Protein AF-B1LDI5-F1 (afdb_monomer_lite)

Radius of gyration: 29.09 Å; chains: 1; bounding box: 35×41×102 Å

Structure (mmCIF, N/CA/C/O backbone):
data_AF-B1LDI5-F1
#
_entry.id   AF-B1LDI5-F1
#
loop_
_atom_site.group_PDB
_atom_site.id
_atom_site.type_symbol
_atom_site.label_atom_id
_atom_site.label_alt_id
_atom_site.label_comp_id
_atom_site.label_asym_id
_atom_site.label_entity_id
_atom_site.label_seq_id
_atom_site.pdbx_PDB_ins_code
_atom_site.Cartn_x
_atom_site.Cartn_y
_atom_sit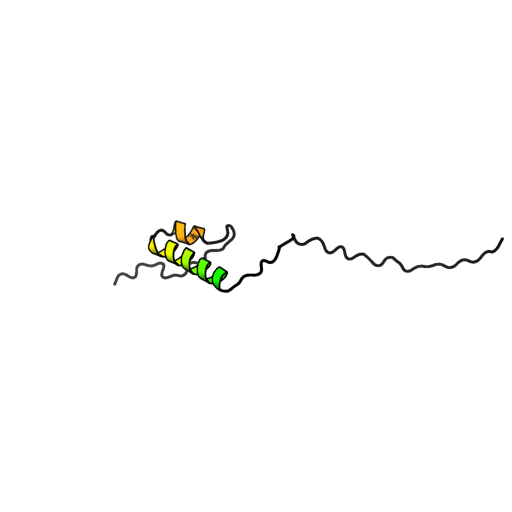e.Cartn_z
_atom_site.occupancy
_atom_site.B_iso_or_equiv
_atom_site.auth_seq_id
_atom_site.auth_comp_id
_atom_site.auth_asym_id
_atom_site.auth_atom_id
_atom_site.pdbx_PDB_model_num
ATOM 1 N N . MET A 1 1 ? 21.708 -27.743 -72.543 1.00 45.09 1 MET A N 1
ATOM 2 C CA . MET A 1 1 ? 22.020 -28.714 -71.471 1.00 45.09 1 MET A CA 1
ATOM 3 C C . MET A 1 1 ? 23.321 -28.313 -70.789 1.00 45.09 1 MET A C 1
ATOM 5 O O . MET A 1 1 ? 24.381 -28.486 -71.374 1.00 45.09 1 MET A O 1
ATOM 9 N N . LYS A 1 2 ? 23.253 -27.765 -69.576 1.00 49.94 2 LYS A N 1
ATOM 10 C CA . LYS A 1 2 ? 24.391 -27.723 -68.653 1.00 49.94 2 LYS A CA 1
ATOM 11 C C . LYS A 1 2 ? 23.888 -28.284 -67.331 1.00 49.94 2 LYS A C 1
ATOM 13 O O . LYS A 1 2 ? 23.042 -27.686 -66.680 1.00 49.94 2 LYS A O 1
ATOM 18 N N . LYS A 1 3 ? 24.338 -29.500 -67.034 1.00 60.97 3 LYS A N 1
ATOM 19 C CA . LYS A 1 3 ? 24.224 -30.137 -65.725 1.00 60.97 3 LYS A CA 1
ATOM 20 C C . LYS A 1 3 ? 25.219 -29.421 -64.814 1.00 60.97 3 LYS A C 1
ATOM 22 O O . LYS A 1 3 ? 26.354 -29.275 -65.248 1.00 60.97 3 LYS A O 1
ATOM 27 N N . ILE A 1 4 ? 24.827 -29.023 -63.608 1.00 64.62 4 ILE A N 1
ATOM 28 C CA . ILE A 1 4 ? 25.690 -29.029 -62.417 1.00 64.62 4 ILE A CA 1
ATOM 29 C C . ILE A 1 4 ? 24.787 -28.949 -61.186 1.00 64.62 4 ILE A C 1
ATOM 31 O O . ILE A 1 4 ? 23.878 -28.130 -61.097 1.00 64.62 4 ILE A O 1
ATOM 35 N N . ASN A 1 5 ? 25.033 -29.902 -60.300 1.00 54.91 5 ASN A N 1
ATOM 36 C CA . ASN A 1 5 ? 24.273 -30.296 -59.133 1.00 54.91 5 ASN A CA 1
ATOM 37 C C . ASN A 1 5 ? 25.068 -29.793 -57.922 1.00 54.91 5 ASN A C 1
ATOM 39 O O . ASN A 1 5 ? 26.197 -30.245 -57.744 1.00 54.91 5 ASN A O 1
ATOM 43 N N . ILE A 1 6 ? 24.539 -28.857 -57.129 1.00 57.78 6 ILE A N 1
ATOM 44 C CA . ILE A 1 6 ? 25.116 -28.516 -55.821 1.00 57.78 6 ILE A CA 1
ATOM 45 C C . ILE A 1 6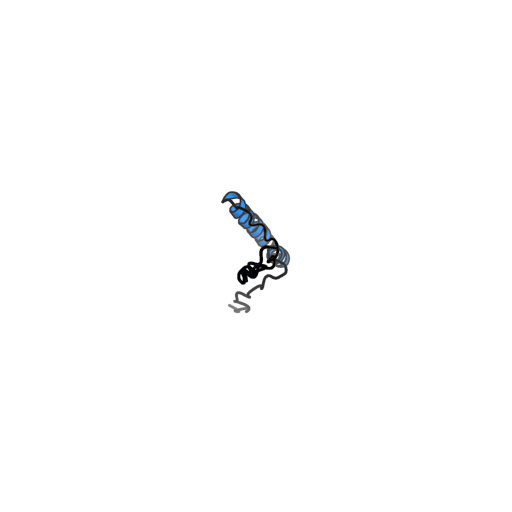 ? 23.986 -28.487 -54.798 1.00 57.78 6 ILE A C 1
ATOM 47 O O . ILE A 1 6 ? 23.193 -27.556 -54.697 1.00 57.78 6 ILE A O 1
ATOM 51 N N . LEU A 1 7 ? 23.956 -29.596 -54.072 1.00 57.72 7 LEU A N 1
ATOM 52 C CA . LEU A 1 7 ? 23.372 -29.839 -52.769 1.00 57.72 7 LEU A CA 1
ATOM 53 C C . LEU A 1 7 ? 23.727 -28.692 -51.795 1.00 57.72 7 LEU A C 1
ATOM 55 O O . LEU A 1 7 ? 24.771 -28.731 -51.150 1.00 57.72 7 LEU A O 1
ATOM 59 N N . ILE A 1 8 ? 22.879 -27.665 -51.686 1.00 61.44 8 ILE A N 1
ATOM 60 C CA . ILE A 1 8 ? 22.964 -26.665 -50.607 1.00 61.44 8 ILE A CA 1
ATOM 61 C C . ILE A 1 8 ? 22.045 -27.132 -49.477 1.00 61.44 8 ILE A C 1
ATOM 63 O O . ILE A 1 8 ? 20.885 -26.750 -49.354 1.00 61.44 8 ILE A O 1
ATOM 67 N N . LEU A 1 9 ? 22.598 -28.038 -48.677 1.00 56.84 9 LEU A N 1
ATOM 68 C CA . LEU A 1 9 ? 22.105 -28.438 -47.369 1.00 56.84 9 LEU A CA 1
ATOM 69 C C . LEU A 1 9 ? 22.745 -27.491 -46.344 1.00 56.84 9 LEU A C 1
ATOM 71 O O . LEU A 1 9 ? 23.894 -27.721 -45.994 1.00 56.84 9 LEU A O 1
ATOM 75 N N . CYS A 1 10 ? 22.054 -26.411 -45.950 1.00 58.56 10 CYS A N 1
ATOM 76 C CA . CYS A 1 10 ? 22.278 -25.642 -44.706 1.00 58.56 10 CYS A CA 1
ATOM 77 C C . CYS A 1 10 ? 21.451 -24.344 -44.698 1.00 58.56 10 CYS A C 1
ATOM 79 O O . CYS A 1 10 ? 22.027 -23.283 -44.870 1.00 58.56 10 CYS A O 1
ATOM 81 N N . LEU A 1 11 ? 20.128 -24.395 -44.494 1.00 56.38 11 LEU A N 1
ATOM 82 C CA . LEU A 1 11 ? 19.333 -23.229 -4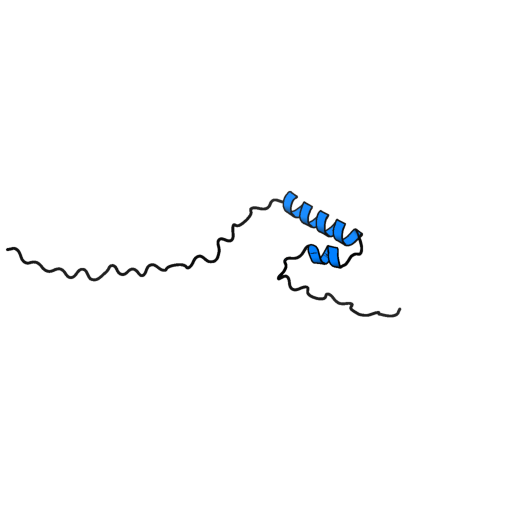4.050 1.00 56.38 11 LEU A CA 1
ATOM 83 C C . LEU A 1 11 ? 18.044 -23.672 -43.319 1.00 56.38 11 LEU A C 1
ATOM 85 O O . LEU A 1 11 ? 16.969 -23.136 -43.550 1.00 56.38 11 LEU A O 1
ATOM 89 N N . PHE A 1 12 ? 18.127 -24.658 -42.424 1.00 58.78 12 PHE A N 1
ATOM 90 C CA . PHE A 1 12 ? 17.156 -24.763 -41.327 1.00 58.78 12 PHE A CA 1
ATOM 91 C C . PHE A 1 12 ? 17.853 -24.282 -40.057 1.00 58.78 12 PHE A C 1
ATOM 93 O O . PHE A 1 12 ? 18.130 -25.045 -39.136 1.00 58.78 12 PHE A O 1
ATOM 100 N N . SER A 1 13 ? 18.179 -22.988 -40.029 1.00 62.94 13 SER A N 1
ATOM 101 C CA . SER A 1 13 ? 18.302 -22.291 -38.755 1.00 62.94 13 SER A CA 1
ATOM 102 C C . SER A 1 13 ? 16.914 -22.363 -38.143 1.00 62.94 13 SER A C 1
ATOM 104 O O . SER A 1 13 ? 16.003 -21.682 -38.613 1.00 62.94 13 SER A O 1
ATOM 106 N N . GLY A 1 14 ? 16.721 -23.266 -37.181 1.00 62.41 14 GLY A N 1
ATOM 107 C CA . GLY A 1 14 ? 15.510 -23.282 -36.382 1.00 62.41 14 GLY A CA 1
ATOM 108 C C . GLY A 1 14 ? 15.301 -21.865 -35.878 1.00 62.41 14 GLY A C 1
ATOM 109 O O . GLY A 1 14 ? 16.136 -21.342 -35.141 1.00 62.41 14 GLY A O 1
ATOM 110 N N . ALA A 1 15 ? 14.240 -21.209 -36.341 1.00 63.91 15 ALA A N 1
ATOM 111 C CA . ALA A 1 15 ? 13.770 -20.025 -35.664 1.00 63.91 15 ALA A CA 1
ATOM 112 C C . ALA A 1 15 ? 13.460 -20.503 -34.247 1.00 63.91 15 ALA A C 1
ATOM 114 O O . ALA A 1 15 ? 12.539 -21.295 -34.045 1.00 63.91 15 ALA A O 1
ATOM 115 N N . SER A 1 16 ? 14.284 -20.111 -33.278 1.00 64.19 16 SER A N 1
ATOM 116 C CA . SER A 1 16 ? 13.873 -20.142 -31.887 1.00 64.19 16 SER A CA 1
ATOM 117 C C . SER A 1 16 ? 12.687 -19.193 -31.815 1.00 64.19 16 SER A C 1
ATOM 119 O O . SER A 1 16 ? 12.863 -17.982 -31.701 1.00 64.19 16 SER A O 1
ATOM 121 N N . TRP A 1 17 ? 11.480 -19.726 -31.988 1.00 58.88 17 TRP A N 1
ATOM 122 C CA . TRP A 1 17 ? 10.259 -19.028 -31.637 1.00 58.88 17 TRP A CA 1
ATOM 123 C C . TRP A 1 17 ? 10.330 -18.877 -30.122 1.00 58.88 17 TRP A C 1
ATOM 125 O O . TRP A 1 17 ? 9.950 -19.776 -29.377 1.00 58.88 17 TRP A O 1
ATOM 135 N N . ALA A 1 18 ? 10.928 -17.777 -29.665 1.00 66.38 18 ALA A N 1
ATOM 136 C CA . ALA A 1 18 ? 10.697 -17.304 -28.320 1.00 66.38 18 ALA A CA 1
ATOM 137 C C . ALA A 1 18 ? 9.199 -17.003 -28.272 1.00 66.38 18 ALA A C 1
ATOM 139 O O . ALA A 1 18 ? 8.729 -16.055 -28.896 1.00 66.38 18 ALA A O 1
ATOM 140 N N . SER A 1 19 ? 8.442 -17.896 -27.640 1.00 60.34 19 SER A N 1
ATOM 141 C CA . SER A 1 19 ? 7.055 -17.648 -27.280 1.00 60.34 19 SER A CA 1
ATOM 142 C C . SER A 1 19 ? 7.010 -16.328 -26.523 1.00 60.34 19 SER A C 1
ATOM 144 O O . SER A 1 19 ? 7.765 -16.178 -25.560 1.00 60.34 19 SER A O 1
ATOM 146 N N . ASP A 1 20 ? 6.174 -15.397 -26.989 1.00 61.25 20 ASP A N 1
ATOM 147 C CA . ASP A 1 20 ? 5.757 -14.192 -26.270 1.00 61.25 20 ASP A CA 1
ATOM 148 C C . ASP A 1 20 ? 5.428 -14.608 -24.826 1.00 61.25 20 ASP A C 1
ATOM 150 O O . ASP A 1 20 ? 4.360 -15.150 -24.541 1.00 61.25 20 ASP A O 1
ATOM 154 N N . VAL A 1 21 ? 6.389 -14.454 -23.911 1.00 61.41 21 VAL A N 1
ATOM 155 C CA . VAL A 1 21 ? 6.071 -14.330 -22.493 1.00 61.41 21 VAL A CA 1
ATOM 156 C C . VAL A 1 21 ? 5.322 -13.017 -22.451 1.00 61.41 21 VAL A C 1
ATOM 158 O O . VAL A 1 21 ? 5.913 -12.009 -22.836 1.00 61.41 21 VAL A O 1
ATOM 161 N N . ASP A 1 22 ? 4.031 -13.080 -22.115 1.00 63.28 22 ASP A N 1
ATOM 162 C CA . ASP A 1 22 ? 3.082 -11.968 -22.047 1.00 63.28 22 ASP A CA 1
ATOM 163 C C . ASP A 1 22 ? 3.766 -10.606 -21.945 1.00 63.28 22 ASP A C 1
ATOM 165 O O . ASP A 1 22 ? 4.628 -10.414 -21.091 1.00 63.28 22 ASP A O 1
ATOM 169 N N . ASN A 1 23 ? 3.365 -9.672 -22.810 1.00 68.69 23 ASN A N 1
ATOM 170 C CA . ASN A 1 23 ? 3.892 -8.314 -22.955 1.00 68.69 23 ASN A CA 1
ATOM 171 C C . ASN A 1 23 ? 3.822 -7.506 -21.638 1.00 68.69 23 ASN A C 1
ATOM 173 O O . ASN A 1 23 ? 3.043 -6.558 -21.507 1.00 68.69 23 ASN A O 1
ATOM 177 N N . VAL A 1 24 ? 4.642 -7.854 -20.643 1.00 76.50 24 VAL A N 1
ATOM 178 C CA . VAL A 1 24 ? 4.779 -7.131 -19.385 1.00 76.50 24 VAL A CA 1
ATOM 179 C C . VAL A 1 24 ? 5.493 -5.833 -19.723 1.00 76.50 24 VAL A C 1
ATOM 181 O O . VAL A 1 24 ? 6.716 -5.756 -19.845 1.00 76.50 24 VAL A O 1
ATOM 184 N N . LYS A 1 25 ? 4.697 -4.786 -19.927 1.00 83.81 25 LYS A N 1
ATOM 185 C CA . LYS A 1 25 ? 5.201 -3.440 -20.165 1.00 83.81 25 LYS A CA 1
ATOM 186 C C . LYS A 1 25 ? 5.832 -2.919 -18.878 1.00 83.81 25 LYS A C 1
ATOM 188 O O . LYS A 1 25 ? 5.128 -2.513 -17.956 1.00 83.81 25 LYS A O 1
ATOM 193 N N . CYS A 1 26 ? 7.159 -2.886 -18.835 1.00 87.50 26 CYS A N 1
ATOM 194 C CA . CYS A 1 26 ? 7.888 -2.256 -17.741 1.00 87.50 26 CYS A CA 1
ATOM 195 C C . CYS A 1 26 ? 7.507 -0.771 -17.637 1.00 87.50 26 CYS A C 1
ATOM 197 O O . CYS A 1 26 ? 7.613 -0.019 -18.611 1.00 87.50 26 CYS A O 1
ATOM 199 N N . ILE A 1 27 ? 7.081 -0.340 -16.450 1.00 88.19 27 ILE A N 1
ATOM 200 C CA . ILE A 1 27 ? 6.800 1.066 -16.154 1.00 88.19 27 ILE A CA 1
ATOM 201 C C . ILE A 1 27 ? 8.048 1.668 -15.511 1.00 88.19 27 ILE A C 1
ATOM 203 O O . ILE A 1 27 ? 8.568 1.139 -14.529 1.00 88.19 27 ILE A O 1
ATOM 207 N N . ARG A 1 28 ? 8.538 2.782 -16.065 1.00 93.19 28 ARG A N 1
ATOM 208 C CA . ARG A 1 28 ? 9.582 3.575 -15.414 1.00 93.19 28 ARG A CA 1
ATOM 209 C C . ARG A 1 28 ? 8.941 4.358 -14.273 1.00 93.19 28 ARG A C 1
ATOM 211 O O . ARG A 1 28 ? 8.064 5.174 -14.527 1.00 93.19 28 ARG A O 1
ATOM 218 N N . VAL A 1 29 ? 9.400 4.099 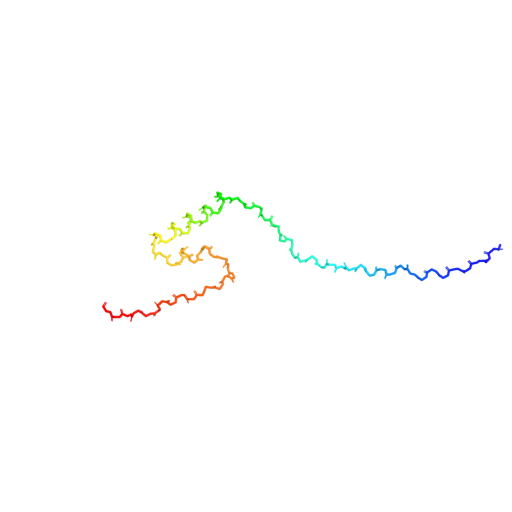-13.057 1.00 95.00 29 VAL A N 1
ATOM 219 C CA . VAL A 1 29 ? 8.950 4.770 -11.834 1.00 95.00 29 VAL A CA 1
ATOM 220 C C . VAL A 1 29 ? 9.969 5.834 -11.414 1.00 95.00 29 VAL A C 1
ATOM 222 O O . VAL A 1 29 ? 11.171 5.649 -11.635 1.00 95.00 29 VAL A O 1
ATOM 225 N N . ASP A 1 30 ? 9.510 6.942 -10.833 1.00 96.81 30 ASP A N 1
ATOM 226 C CA . ASP A 1 30 ? 10.366 7.925 -10.157 1.00 96.81 30 ASP A CA 1
ATOM 227 C C . ASP A 1 30 ? 10.119 7.973 -8.637 1.00 96.81 30 ASP A C 1
ATOM 229 O O . ASP A 1 30 ? 9.248 7.286 -8.104 1.00 96.81 30 ASP A O 1
ATOM 233 N N . SER A 1 31 ? 10.907 8.767 -7.906 1.00 97.81 31 SER A N 1
ATOM 234 C CA . SER A 1 31 ? 10.783 8.854 -6.445 1.00 97.81 31 SER A CA 1
ATOM 235 C C . SER A 1 31 ? 9.415 9.360 -5.980 1.00 97.81 31 SER A C 1
ATOM 237 O O . SER A 1 31 ? 8.891 8.853 -4.993 1.00 97.81 31 SER A O 1
ATOM 239 N N . LYS A 1 32 ? 8.798 10.304 -6.703 1.00 97.88 32 LYS A N 1
ATOM 240 C CA . LYS A 1 32 ? 7.479 10.847 -6.342 1.00 97.88 32 LYS A CA 1
ATOM 241 C C . LYS A 1 32 ? 6.386 9.808 -6.540 1.00 97.88 32 LYS A C 1
ATOM 243 O O . LYS A 1 32 ? 5.382 9.822 -5.832 1.00 97.88 32 LYS A O 1
ATOM 248 N N . ASP A 1 33 ? 6.542 8.928 -7.524 1.00 96.44 33 ASP A N 1
ATOM 249 C CA . ASP A 1 33 ? 5.640 7.796 -7.714 1.00 96.44 33 ASP A CA 1
ATOM 250 C C . ASP A 1 33 ? 5.692 6.829 -6.536 1.00 96.44 33 ASP A C 1
ATOM 252 O O . ASP A 1 33 ? 4.643 6.412 -6.046 1.00 96.44 33 ASP A O 1
ATOM 256 N N . ILE A 1 34 ? 6.898 6.531 -6.046 1.00 96.62 34 ILE A N 1
ATOM 257 C CA . ILE A 1 34 ? 7.102 5.675 -4.876 1.00 96.62 34 ILE A CA 1
ATOM 258 C C . ILE A 1 34 ? 6.547 6.327 -3.603 1.00 96.62 34 ILE A C 1
ATOM 260 O O . ILE A 1 34 ? 5.821 5.670 -2.861 1.00 96.62 34 ILE A O 1
ATOM 264 N N . GLU A 1 35 ? 6.813 7.614 -3.370 1.00 98.25 35 GLU A N 1
ATOM 265 C CA . GLU A 1 35 ? 6.300 8.361 -2.209 1.00 98.25 35 GLU A CA 1
ATOM 266 C C . GLU A 1 35 ? 4.768 8.285 -2.104 1.00 98.25 35 GLU A C 1
ATOM 268 O O . GLU A 1 35 ? 4.233 7.963 -1.043 1.00 98.25 35 GLU A O 1
ATOM 273 N N . ARG A 1 36 ? 4.047 8.440 -3.223 1.00 98.06 36 ARG A N 1
ATOM 274 C CA . ARG A 1 36 ? 2.576 8.323 -3.226 1.00 98.06 36 ARG A CA 1
ATOM 275 C C . ARG A 1 36 ? 2.067 6.936 -2.832 1.00 98.06 36 ARG A C 1
ATOM 277 O O . ARG A 1 36 ? 0.955 6.826 -2.312 1.00 98.06 36 ARG A O 1
ATOM 284 N N . LEU A 1 37 ? 2.833 5.873 -3.089 1.00 97.12 37 LEU A N 1
ATOM 285 C CA . LEU A 1 37 ? 2.459 4.526 -2.644 1.00 97.12 37 LEU A CA 1
ATOM 286 C C . LEU A 1 37 ? 2.520 4.419 -1.115 1.00 97.12 37 LEU A C 1
ATOM 288 O O . LEU A 1 37 ? 1.636 3.800 -0.520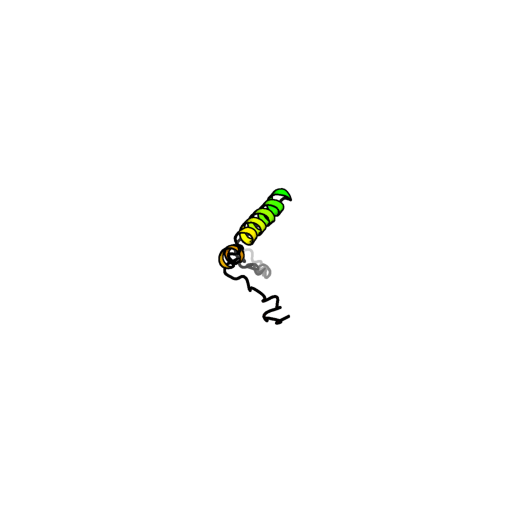 1.00 97.12 37 LEU A O 1
ATOM 292 N N . PHE A 1 38 ? 3.501 5.070 -0.481 1.00 97.94 38 PHE A N 1
ATOM 293 C CA . PHE A 1 38 ? 3.590 5.149 0.978 1.00 97.94 38 PHE A CA 1
ATOM 294 C C . PHE A 1 38 ? 2.463 5.986 1.577 1.00 97.94 38 PHE A C 1
ATOM 296 O O . PHE A 1 38 ? 1.849 5.552 2.550 1.00 97.94 38 PHE A O 1
ATOM 303 N N . ASP A 1 39 ? 2.131 7.132 0.978 1.00 98.50 39 ASP A N 1
ATOM 304 C CA . ASP A 1 39 ? 1.004 7.956 1.434 1.00 98.50 39 ASP A CA 1
ATOM 305 C C . ASP A 1 39 ? -0.307 7.162 1.425 1.00 98.50 39 ASP A C 1
ATOM 307 O O . ASP A 1 39 ? -1.013 7.111 2.432 1.00 98.50 39 ASP A O 1
ATOM 311 N N . ARG A 1 40 ? -0.602 6.454 0.324 1.00 98.12 40 ARG A N 1
ATOM 312 C CA . ARG A 1 40 ? -1.794 5.595 0.216 1.00 98.12 40 ARG A CA 1
ATOM 313 C C . ARG A 1 40 ? -1.834 4.520 1.305 1.00 98.12 40 ARG A C 1
ATOM 315 O O . ARG A 1 40 ? -2.887 4.267 1.898 1.00 98.12 40 ARG A O 1
ATOM 322 N N . TRP A 1 41 ? -0.698 3.880 1.564 1.00 98.12 41 TRP A N 1
ATOM 323 C CA . TRP A 1 41 ? -0.598 2.850 2.594 1.00 98.12 41 TRP A CA 1
ATOM 324 C C . TRP A 1 41 ? -0.806 3.433 4.003 1.00 98.12 41 TRP A C 1
ATOM 326 O O . TRP A 1 41 ? -1.599 2.899 4.779 1.00 98.12 41 TRP A O 1
ATOM 336 N N . ASN A 1 42 ? -0.195 4.584 4.298 1.00 98.31 42 ASN A N 1
ATOM 337 C CA . ASN A 1 42 ? -0.357 5.300 5.566 1.00 98.31 42 ASN A CA 1
ATOM 338 C C . ASN A 1 42 ? -1.804 5.756 5.800 1.00 98.31 42 ASN A C 1
ATOM 340 O O . ASN A 1 42 ? -2.319 5.621 6.909 1.00 98.31 42 ASN A O 1
ATOM 344 N N . GLU A 1 43 ? -2.485 6.257 4.769 1.00 98.56 43 GLU A N 1
ATOM 345 C CA . GLU A 1 43 ? -3.909 6.596 4.862 1.00 98.56 43 GLU A CA 1
ATOM 346 C C . GLU A 1 43 ? -4.767 5.362 5.149 1.00 98.56 43 GLU A C 1
ATOM 348 O O . GLU A 1 43 ? -5.687 5.431 5.962 1.00 98.56 43 GLU A O 1
ATOM 353 N N . SER A 1 44 ? -4.431 4.209 4.562 1.00 98.19 44 SER A N 1
ATOM 354 C CA . SER A 1 44 ? -5.125 2.948 4.848 1.00 98.19 44 SER A CA 1
ATOM 355 C C . SER A 1 44 ? -4.962 2.538 6.317 1.00 98.19 44 SER A C 1
ATOM 357 O O . SER A 1 44 ? -5.956 2.218 6.971 1.00 98.19 44 SER A O 1
ATOM 359 N N . LEU A 1 45 ? -3.745 2.631 6.871 1.00 97.25 45 LEU A N 1
ATOM 360 C CA . LEU A 1 45 ? -3.480 2.331 8.283 1.00 97.25 45 LEU A CA 1
ATOM 361 C C . LEU A 1 45 ? -4.269 3.214 9.252 1.00 97.25 45 LEU A C 1
ATOM 363 O O . LEU A 1 45 ? -4.822 2.707 10.226 1.00 97.25 45 LEU A O 1
ATOM 367 N N . LYS A 1 46 ? -4.346 4.526 8.990 1.00 98.00 46 LYS A N 1
ATOM 368 C CA . LYS A 1 46 ? -5.044 5.488 9.866 1.00 98.00 46 LYS A CA 1
ATOM 369 C C . LYS A 1 46 ? -6.516 5.143 10.084 1.00 98.00 46 LYS A C 1
ATOM 371 O O . LYS A 1 46 ? -7.105 5.578 11.068 1.00 98.00 46 LYS A O 1
ATOM 376 N N . THR A 1 47 ? -7.114 4.369 9.179 1.00 98.06 47 THR A N 1
ATOM 377 C CA . THR A 1 47 ? -8.511 3.942 9.305 1.00 98.06 47 THR A CA 1
ATOM 378 C C . THR A 1 47 ? -8.732 2.827 10.327 1.00 98.06 47 THR A C 1
ATOM 380 O O . THR A 1 47 ? -9.869 2.633 10.748 1.00 98.06 47 THR A O 1
ATOM 383 N N . GLY A 1 48 ? -7.690 2.069 10.689 1.00 95.19 48 GLY A N 1
ATOM 384 C CA . GLY A 1 48 ? -7.816 0.856 11.504 1.00 95.19 48 GLY A CA 1
ATOM 385 C C . GLY A 1 48 ? -8.561 -0.303 10.821 1.00 95.19 48 GLY A C 1
ATOM 386 O O . GLY A 1 48 ? -8.786 -1.336 11.445 1.00 95.19 48 GLY A O 1
ATOM 387 N N . ASP A 1 49 ? -8.947 -0.158 9.551 1.00 95.75 49 ASP A N 1
ATOM 388 C CA . ASP A 1 49 ? -9.670 -1.171 8.786 1.00 95.75 49 ASP A CA 1
ATOM 389 C C . ASP A 1 49 ? -8.683 -2.092 8.055 1.00 95.75 49 ASP A C 1
ATOM 391 O O . ASP A 1 49 ? -8.058 -1.713 7.057 1.00 95.75 49 ASP A O 1
ATOM 395 N N . ALA A 1 50 ? -8.564 -3.330 8.539 1.00 93.00 50 ALA A N 1
ATOM 396 C CA . ALA A 1 50 ? -7.679 -4.337 7.960 1.00 93.00 50 ALA A CA 1
ATOM 397 C C . ALA A 1 50 ? -7.989 -4.630 6.481 1.00 93.00 50 ALA A C 1
ATOM 399 O O . ALA A 1 50 ? -7.074 -4.942 5.716 1.00 93.00 50 ALA A O 1
ATOM 400 N N . LYS A 1 51 ? -9.250 -4.481 6.045 1.00 94.62 51 LYS A N 1
ATOM 401 C CA . LYS A 1 51 ? -9.619 -4.686 4.643 1.00 94.62 51 LYS A CA 1
ATOM 402 C C . LYS A 1 51 ? -9.001 -3.610 3.751 1.00 94.62 51 LYS A C 1
ATOM 404 O O . LYS A 1 51 ? -8.456 -3.936 2.703 1.00 94.62 51 LYS A O 1
ATOM 409 N N . LYS A 1 52 ? -9.018 -2.342 4.175 1.00 96.38 52 LYS A N 1
ATOM 410 C CA . LYS A 1 52 ? -8.397 -1.246 3.407 1.00 96.38 52 LYS A CA 1
ATOM 411 C C . LYS A 1 52 ? -6.890 -1.419 3.270 1.00 96.38 52 LYS A C 1
ATOM 413 O O . LYS A 1 52 ? -6.325 -1.084 2.235 1.00 96.38 52 LYS A O 1
ATOM 418 N N . VAL A 1 53 ? -6.237 -1.964 4.295 1.00 95.06 53 VAL A N 1
ATOM 419 C CA . VAL A 1 53 ? -4.812 -2.311 4.218 1.00 95.06 53 VAL A CA 1
ATOM 420 C C . VAL A 1 53 ? -4.596 -3.434 3.200 1.00 95.06 53 VAL A C 1
ATOM 422 O O . VAL A 1 53 ? -3.738 -3.291 2.331 1.00 95.06 53 VAL A O 1
ATOM 425 N N . ALA A 1 54 ? -5.411 -4.494 3.250 1.00 94.06 54 ALA A N 1
ATOM 426 C CA . ALA A 1 54 ? -5.347 -5.619 2.314 1.00 94.06 54 ALA A CA 1
ATOM 427 C C . ALA A 1 54 ? -5.625 -5.217 0.850 1.00 94.06 54 ALA A C 1
ATOM 429 O O . ALA A 1 54 ? -4.989 -5.747 -0.057 1.00 94.06 54 ALA A O 1
ATOM 430 N N . ASP A 1 55 ? -6.492 -4.228 0.611 1.00 95.56 55 ASP A N 1
ATOM 431 C CA . ASP A 1 55 ? -6.807 -3.714 -0.732 1.00 95.56 55 ASP A CA 1
ATOM 432 C C . ASP A 1 55 ? -5.594 -3.028 -1.423 1.00 95.56 55 ASP A C 1
ATOM 434 O O . ASP A 1 55 ? -5.647 -2.734 -2.618 1.00 95.56 55 ASP A O 1
ATOM 438 N N . ASN A 1 56 ? -4.480 -2.776 -0.715 1.00 95.88 56 ASN A N 1
ATOM 439 C CA . ASN A 1 56 ? -3.242 -2.252 -1.316 1.00 95.88 56 ASN A CA 1
ATOM 440 C C . ASN A 1 56 ? -2.397 -3.308 -2.047 1.00 95.88 56 ASN A C 1
ATOM 442 O O . ASN A 1 56 ? -1.440 -2.936 -2.734 1.00 95.88 56 ASN A O 1
ATOM 446 N N . TYR A 1 57 ? -2.707 -4.593 -1.878 1.00 94.62 57 TYR A N 1
ATOM 447 C CA . TYR A 1 57 ? -1.951 -5.705 -2.449 1.00 94.62 57 TYR A CA 1
ATOM 448 C C . TYR A 1 57 ? -2.589 -6.214 -3.749 1.00 94.62 57 TYR A C 1
ATOM 450 O O . TYR A 1 57 ? -3.764 -5.976 -4.028 1.00 94.62 57 TYR A O 1
ATOM 458 N N . LEU A 1 58 ? -1.800 -6.916 -4.566 1.00 93.56 58 LEU A N 1
ATOM 459 C CA . LEU A 1 58 ? -2.308 -7.595 -5.760 1.00 93.56 58 LEU A CA 1
ATOM 460 C C . LEU A 1 58 ? -3.220 -8.767 -5.371 1.00 93.56 58 LEU A C 1
ATOM 462 O O . LEU A 1 58 ? -3.097 -9.328 -4.284 1.00 93.56 58 LEU A O 1
ATOM 466 N N . SER A 1 59 ? -4.116 -9.163 -6.276 1.00 92.19 59 SER A N 1
ATOM 467 C CA . SER A 1 59 ? -5.076 -10.250 -6.036 1.00 92.19 59 SER A CA 1
ATOM 468 C C . SER A 1 59 ? -4.424 -11.609 -5.764 1.00 92.19 59 SER A C 1
ATOM 470 O O . SER A 1 59 ? -5.041 -12.472 -5.151 1.00 92.19 59 SER A O 1
ATOM 472 N N . ASP A 1 60 ? -3.197 -11.805 -6.241 1.00 92.75 60 ASP A N 1
ATOM 473 C CA . ASP A 1 60 ? -2.382 -13.008 -6.068 1.00 92.75 60 ASP A CA 1
ATOM 474 C C . ASP A 1 60 ? -1.307 -12.853 -4.979 1.00 92.75 60 ASP A C 1
ATOM 476 O O . ASP A 1 60 ? -0.470 -13.739 -4.794 1.00 92.75 60 ASP A O 1
ATOM 480 N N . ALA A 1 61 ? -1.317 -11.742 -4.236 1.00 92.25 61 ALA A N 1
ATOM 481 C CA . ALA A 1 61 ? -0.381 -11.538 -3.147 1.00 92.25 61 ALA A CA 1
ATOM 482 C C . ALA A 1 61 ? -0.620 -12.553 -2.021 1.00 92.25 61 ALA A C 1
ATOM 484 O O . ALA A 1 61 ? -1.734 -12.724 -1.522 1.00 92.25 61 ALA A O 1
ATOM 485 N N . ILE A 1 62 ? 0.458 -13.187 -1.563 1.00 90.62 62 ILE A N 1
ATOM 486 C CA . ILE A 1 62 ? 0.437 -14.036 -0.373 1.00 90.62 62 ILE A CA 1
ATOM 487 C C . ILE A 1 62 ? 0.688 -13.142 0.842 1.00 90.62 62 ILE A C 1
ATOM 489 O O . ILE A 1 62 ? 1.801 -12.658 1.050 1.00 90.62 62 ILE A O 1
ATOM 493 N N . LEU A 1 63 ? -0.347 -12.927 1.656 1.00 86.44 63 LEU A N 1
ATOM 494 C CA . LEU A 1 63 ? -0.210 -12.226 2.930 1.00 86.44 63 LEU A CA 1
ATOM 495 C C . LEU A 1 63 ? 0.460 -13.156 3.941 1.00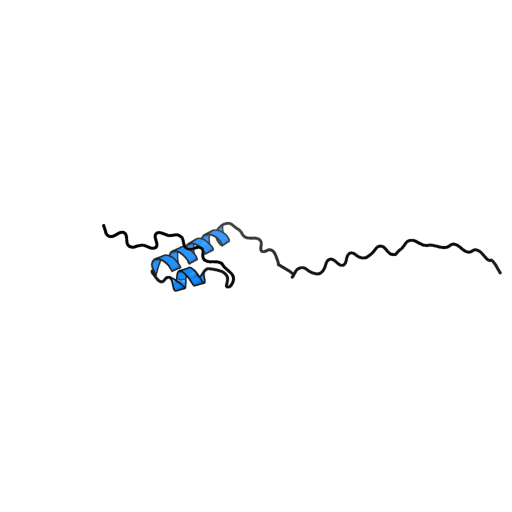 86.44 63 LEU A C 1
ATOM 497 O O . LEU A 1 63 ? -0.155 -14.092 4.452 1.00 86.44 63 LEU A O 1
ATOM 501 N N . LEU A 1 64 ? 1.738 -12.899 4.209 1.00 85.62 64 LEU A N 1
ATOM 502 C CA . LEU A 1 64 ? 2.467 -13.606 5.250 1.00 85.62 64 LEU A CA 1
ATOM 503 C C . LEU A 1 64 ? 2.014 -13.073 6.614 1.00 85.62 64 LEU A C 1
ATOM 505 O O . LEU A 1 64 ? 2.160 -11.875 6.871 1.00 85.62 64 LEU A O 1
ATOM 509 N N . PRO A 1 65 ? 1.470 -13.924 7.497 1.00 80.00 65 PRO A N 1
ATOM 510 C CA . PRO A 1 65 ? 1.127 -13.496 8.839 1.00 80.00 65 PRO A CA 1
ATOM 511 C C . PRO A 1 65 ? 2.412 -13.143 9.591 1.00 80.00 65 PRO A C 1
ATOM 513 O O . PRO A 1 65 ? 3.246 -14.004 9.868 1.00 80.00 65 PRO A O 1
ATOM 516 N N . THR A 1 66 ? 2.570 -11.872 9.943 1.00 68.50 66 THR A N 1
ATOM 517 C CA . THR A 1 66 ? 3.540 -11.454 10.954 1.00 68.50 66 THR A CA 1
ATOM 518 C C . THR A 1 66 ? 2.863 -11.625 12.314 1.00 68.50 66 THR A C 1
ATOM 520 O O . THR A 1 66 ? 2.044 -10.793 12.697 1.00 68.50 66 THR A O 1
ATOM 523 N N . GLY A 1 67 ? 3.115 -12.738 13.012 1.00 65.25 67 GLY A N 1
ATOM 524 C CA . GLY A 1 67 ? 2.739 -12.855 14.433 1.00 65.25 67 GLY A CA 1
ATOM 525 C C . GLY A 1 67 ? 3.505 -11.806 15.252 1.00 65.25 67 GLY A C 1
ATOM 526 O O . GLY A 1 67 ? 4.617 -11.459 14.867 1.00 65.25 67 GLY A O 1
ATOM 527 N N . ASP A 1 68 ? 2.958 -11.212 16.314 1.00 53.56 68 ASP A N 1
ATOM 528 C CA . ASP A 1 68 ? 2.259 -11.853 17.440 1.00 53.56 68 ASP A CA 1
ATOM 529 C C . ASP A 1 68 ? 0.739 -12.053 17.273 1.00 53.56 68 ASP A C 1
ATOM 531 O O . ASP A 1 68 ? -0.074 -11.159 17.495 1.00 53.56 68 ASP A O 1
ATOM 535 N N . ALA A 1 69 ? 0.324 -13.279 16.949 1.00 54.84 69 ALA A N 1
ATOM 536 C CA . ALA A 1 69 ? -1.086 -13.672 16.830 1.00 54.84 69 ALA A CA 1
ATOM 537 C C . ALA A 1 69 ? -1.736 -14.109 18.168 1.00 54.84 69 ALA A C 1
ATOM 539 O O . ALA A 1 69 ? -2.746 -14.810 18.172 1.00 54.84 69 ALA A O 1
ATOM 540 N N . ALA A 1 70 ? -1.173 -13.719 19.310 1.00 48.38 70 ALA A N 1
ATOM 541 C CA . ALA A 1 70 ? -1.747 -13.933 20.637 1.00 48.38 70 ALA A CA 1
ATOM 542 C C . ALA A 1 70 ? -1.523 -12.636 21.417 1.00 48.38 70 ALA A C 1
ATOM 544 O O . ALA A 1 70 ? -0.399 -12.176 21.548 1.00 48.38 70 ALA A O 1
ATOM 545 N N . ASN A 1 71 ? -2.550 -11.942 21.893 1.00 49.31 71 ASN A N 1
ATOM 546 C CA . ASN A 1 71 ? -3.080 -12.226 23.223 1.00 49.31 71 ASN A CA 1
ATOM 547 C C . ASN A 1 71 ? -2.005 -12.741 24.205 1.00 49.31 71 ASN A C 1
ATOM 549 O O . ASN A 1 71 ? -2.154 -13.807 24.797 1.00 49.31 71 ASN A O 1
ATOM 553 N N . LEU A 1 72 ? -0.917 -11.989 24.379 1.00 40.44 72 LEU A N 1
ATOM 554 C CA . LEU A 1 72 ? -0.229 -11.958 25.658 1.00 40.44 72 LEU A CA 1
ATOM 555 C C . LEU A 1 72 ? -1.045 -11.030 26.548 1.00 40.44 72 LEU A C 1
ATOM 557 O O . LEU A 1 72 ? -0.935 -9.810 26.490 1.00 40.44 72 LEU A O 1
ATOM 561 N N . LEU A 1 73 ? -1.921 -11.664 27.323 1.00 43.47 73 LEU A N 1
ATOM 562 C CA . LEU A 1 73 ? -2.347 -11.165 28.618 1.00 43.47 73 LEU A CA 1
ATOM 563 C C . LEU A 1 73 ? -1.095 -10.724 29.389 1.00 43.47 73 LEU A C 1
ATOM 565 O O . LEU A 1 73 ? -0.382 -11.580 29.913 1.00 43.47 73 LEU A O 1
ATOM 569 N N . ILE A 1 74 ? -0.838 -9.419 29.434 1.00 43.03 74 ILE A N 1
ATOM 570 C CA . ILE A 1 74 ? -0.158 -8.719 30.529 1.00 43.03 74 ILE A CA 1
ATOM 571 C C . ILE A 1 74 ? -0.864 -7.376 30.697 1.00 43.03 74 ILE A C 1
ATOM 573 O O . ILE A 1 74 ? -1.075 -6.699 29.666 1.00 43.03 74 ILE A O 1
#

Secondary structure (DSSP, 8-state):
-------------------------PPPP-HHHHHHHHHHHHHHHHTT-HHHHHTTS-TT------S--S----

InterPro domains:
  IPR032710 NTF2-like domain superfamily [SSF54427] (30-68)

Sequence (74 aa):
MKKINILILCLFSGASWASDVDNVKCIRVDSKDIERLFDRWNESLKTGDAKKVADNYLSDAILLPTGDAANLLI

Foldseek 3Di:
DDDDDDDPPDDPPPPPPPDPPDPPDDDDDDPVNVVVLVVQLVVQVVVVDPVSNVVSDDPPDDDDDDDPPDDPDD

Organism: Escherichia coli (strain SMS-3-5 / SECEC) (NCBI:txid439855)

pLDDT: mean 78.26, std 19.08, range [40.44, 98.56]